Protein AF-A0A3P3W0F5-F1 (afdb_monomer)

Nearest PDB structures (foldseek):
  7dqb-assembly1_A  TM=8.748E-01  e=1.282E-07  Microbacterium hydrocarbonoxydans
  5h1a-assembly2_A  TM=7.813E-01  e=3.079E-07  Microbacterium sp.
  5whm-assembly2_D  TM=8.474E-01  e=5.543E-05  Brucella abortus
  2g7u-assembly1_A  TM=7.011E-01  e=1.024E-05  Rhodococcus jostii RHA1
  2o0y-assembly2_D  TM=6.456E-01  e=1.797E-05  Rhodococcus sp. (in: high G+C Gram-positive bacteria)

Sequence (114 aa):
MPTPPPGMLDRILLILGTFDLDHPARSQVEIVRLTGIPQSSVQRIVRELTATGMLERLDRDQYALGTRLWELGELSPLSLRLREAALPHLVWLYEETGESIHLGVLVGDVPASA

InterPro domains:
  IPR005471 Transcription regulator IclR, N-terminal [PF09339] (9-58)
  IPR005471 Transcription regulator IclR, N-terminal [PS51077] (6-67)
  IPR005471 Transcription regulator IclR, N-terminal [SM00346] (6-95)
  IPR014757 Transcription regulator IclR, C-terminal [PS51078] (68-114)
  IPR036388 Winged helix-like DNA-binding domain superfamily [G3DSA:1.10.10.10] (7-74)
  IPR036390 Winged helix DNA-binding domain superfamily [SSF46785] (9-74)
  IPR050707 HTH-type Transcriptional Regulators in Metabolic Pathways [PTHR30136] (9-109)

Secondary structure (DSSP, 8-state):
-PPPPPPHHHHHHHHHTT--SS-SEEEHHHHHHHH---HHHHHHHHHHHHHTTSEEE-GGGEEEE-HHHHHHHHT-HHHHHHHHHHHHHHHHHHHHH-SPP------SPPP---

Solvent-accessible surface area (backbone atoms only — not comparable to full-atom values): 7004 Å² total; per-residue (Å²): 128,85,78,74,79,77,48,75,66,52,51,51,52,46,56,65,63,69,51,45,92,95,38,58,59,44,37,66,68,55,48,27,68,75,57,70,46,58,63,72,57,47,53,52,51,53,52,54,32,39,76,66,34,46,24,37,80,51,79,91,68,21,33,29,81,16,68,48,50,55,60,57,52,70,70,33,66,62,64,53,53,51,47,65,69,42,45,68,57,52,51,52,51,31,73,78,64,76,50,93,82,83,91,82,82,87,84,77,82,77,76,93,73,133

Radius of gyration: 18.58 Å; Cα contacts (8 Å, |Δi|>4): 85; chains: 1; bounding box: 38×34×52 Å

Structure (mmCIF, N/CA/C/O backbone):
data_AF-A0A3P3W0F5-F1
#
_entry.id   AF-A0A3P3W0F5-F1
#
loop_
_atom_site.group_PDB
_atom_site.id
_atom_site.type_symbol
_atom_site.label_atom_id
_atom_site.label_alt_id
_atom_site.label_comp_id
_atom_site.label_asym_id
_atom_site.label_entity_id
_atom_site.label_seq_id
_atom_site.pdbx_PDB_ins_code
_atom_site.Cartn_x
_atom_site.Cartn_y
_atom_site.Cartn_z
_atom_site.occupancy
_atom_site.B_iso_or_equiv
_atom_site.auth_seq_id
_atom_site.auth_comp_id
_atom_site.auth_asym_id
_atom_site.auth_atom_id
_atom_site.pdbx_PDB_model_num
ATOM 1 N N . MET A 1 1 ? -24.997 -16.682 4.017 1.00 48.41 1 MET A N 1
ATOM 2 C CA . MET A 1 1 ? -24.139 -16.679 5.224 1.00 48.41 1 MET A CA 1
ATOM 3 C C . MET A 1 1 ? -23.681 -15.246 5.450 1.00 48.41 1 MET A C 1
ATOM 5 O O . MET A 1 1 ? -23.205 -14.677 4.475 1.00 48.41 1 MET A O 1
ATOM 9 N N . PRO A 1 2 ? -23.850 -14.633 6.635 1.00 57.03 2 PRO A N 1
ATOM 10 C CA . PRO A 1 2 ? -23.198 -13.357 6.910 1.00 57.03 2 PRO A CA 1
ATOM 11 C C . PRO A 1 2 ? -21.681 -13.578 6.884 1.00 57.03 2 PRO A C 1
ATOM 13 O O . PRO A 1 2 ? -21.183 -14.534 7.483 1.00 57.03 2 PRO A O 1
ATOM 16 N N . THR A 1 3 ? -20.961 -12.749 6.133 1.00 60.28 3 THR A N 1
ATOM 17 C CA . THR A 1 3 ? -19.498 -12.740 6.127 1.00 60.28 3 THR A CA 1
ATOM 18 C C . THR A 1 3 ? -19.016 -12.431 7.545 1.00 60.28 3 THR A C 1
ATOM 20 O O . THR A 1 3 ? -19.531 -11.494 8.164 1.00 60.28 3 THR A O 1
ATOM 23 N N . PRO A 1 4 ? -18.086 -13.225 8.110 1.00 67.31 4 PRO A N 1
ATOM 24 C CA . PRO A 1 4 ? -17.521 -12.910 9.413 1.00 67.31 4 PRO A CA 1
ATOM 25 C C . PRO A 1 4 ? -16.916 -11.499 9.371 1.00 67.31 4 PRO A C 1
ATOM 27 O O . PRO A 1 4 ? -16.432 -11.077 8.315 1.00 67.31 4 PRO A O 1
ATOM 30 N N . PRO A 1 5 ? -16.964 -10.745 10.484 1.00 68.44 5 PRO A N 1
ATOM 31 C CA . PRO A 1 5 ? -16.366 -9.420 10.525 1.00 68.44 5 PRO A CA 1
ATOM 32 C C . PRO A 1 5 ? -14.897 -9.522 10.091 1.00 68.44 5 PRO A C 1
ATOM 34 O O . PRO A 1 5 ? -14.218 -10.457 10.527 1.00 68.44 5 PRO A O 1
ATOM 37 N N . PRO A 1 6 ? -14.411 -8.591 9.249 1.00 75.69 6 PRO A N 1
ATOM 38 C CA . PRO A 1 6 ? -13.097 -8.699 8.630 1.00 75.69 6 PRO A CA 1
ATOM 39 C C . PRO A 1 6 ? -12.029 -8.908 9.699 1.00 75.69 6 PRO A C 1
ATOM 41 O O . PRO A 1 6 ? -11.965 -8.165 10.697 1.00 75.69 6 PRO A O 1
ATOM 44 N N . GLY A 1 7 ? -11.222 -9.947 9.484 1.00 89.62 7 GLY A N 1
ATOM 45 C CA . GLY A 1 7 ? -10.116 -10.309 10.349 1.00 89.62 7 GLY A CA 1
ATOM 46 C C . GLY A 1 7 ? -9.065 -9.204 10.385 1.00 89.62 7 GLY A C 1
ATOM 47 O O . GLY A 1 7 ? -9.093 -8.246 9.613 1.00 89.62 7 GLY A O 1
ATOM 48 N N . MET A 1 8 ? -8.107 -9.318 11.303 1.00 92.44 8 MET A N 1
ATOM 49 C CA . MET A 1 8 ? -7.047 -8.313 11.431 1.00 92.44 8 MET A CA 1
ATOM 50 C C . MET A 1 8 ? -6.263 -8.129 10.119 1.00 92.44 8 MET A C 1
ATOM 52 O O . MET A 1 8 ? -5.963 -6.997 9.748 1.00 92.44 8 MET A O 1
ATOM 56 N N . LEU A 1 9 ? -5.987 -9.221 9.398 1.00 94.00 9 LEU A N 1
ATOM 57 C CA . LEU A 1 9 ? -5.315 -9.170 8.099 1.00 94.00 9 LEU A CA 1
ATOM 58 C C . LEU A 1 9 ? -6.162 -8.437 7.049 1.00 94.00 9 LEU A C 1
ATOM 60 O O . LEU A 1 9 ? -5.651 -7.547 6.378 1.00 94.00 9 LEU A O 1
ATOM 64 N N . ASP A 1 10 ? -7.462 -8.730 6.973 1.00 94.06 10 ASP A N 1
ATOM 65 C CA . ASP A 1 10 ? -8.380 -8.059 6.042 1.00 94.06 10 ASP A CA 1
ATOM 66 C C . ASP A 1 10 ? -8.425 -6.551 6.295 1.00 94.06 10 ASP A C 1
ATOM 68 O O . ASP A 1 10 ? -8.417 -5.752 5.366 1.00 94.06 10 ASP A O 1
ATOM 72 N N . ARG A 1 11 ? -8.411 -6.138 7.567 1.00 95.31 11 ARG A N 1
ATOM 73 C CA . ARG A 1 11 ? -8.372 -4.719 7.946 1.00 95.31 11 ARG A CA 1
ATOM 74 C C . ARG A 1 11 ? -7.082 -4.034 7.511 1.00 95.31 11 ARG A C 1
ATOM 76 O O . ARG A 1 11 ? -7.137 -2.883 7.089 1.00 95.31 11 ARG A O 1
ATOM 83 N N . ILE A 1 12 ? -5.941 -4.718 7.619 1.00 96.38 12 ILE A N 1
ATOM 84 C CA . ILE A 1 12 ? -4.665 -4.205 7.103 1.00 96.38 12 ILE A CA 1
ATOM 85 C C . ILE A 1 12 ? -4.767 -4.022 5.589 1.00 96.38 12 ILE A C 1
ATOM 87 O O . ILE A 1 12 ? -4.465 -2.940 5.095 1.00 96.38 12 ILE A O 1
ATOM 91 N N . LEU A 1 13 ? -5.232 -5.046 4.868 1.00 95.69 13 LEU A N 1
ATOM 92 C CA . LEU A 1 13 ? -5.362 -4.997 3.411 1.00 95.69 13 LEU A CA 1
ATOM 93 C C . LEU A 1 13 ? -6.337 -3.904 2.959 1.00 95.69 13 LEU A C 1
ATOM 95 O O . LEU A 1 13 ? -6.037 -3.189 2.010 1.00 95.69 13 LEU A O 1
ATOM 99 N N . LEU A 1 14 ? -7.448 -3.703 3.674 1.00 96.19 14 LEU A N 1
ATOM 100 C CA . LEU A 1 14 ? -8.381 -2.603 3.418 1.00 96.19 14 LEU A CA 1
ATOM 101 C C . LEU A 1 14 ? -7.718 -1.234 3.587 1.00 96.19 14 LEU A C 1
ATOM 103 O O . LEU A 1 14 ? -7.937 -0.359 2.760 1.00 96.19 14 LEU A O 1
ATOM 107 N N . ILE A 1 15 ? -6.905 -1.042 4.632 1.00 97.19 15 ILE A N 1
ATOM 108 C CA . ILE A 1 15 ? -6.177 0.218 4.851 1.00 97.19 15 ILE A CA 1
ATOM 109 C C . ILE A 1 15 ? -5.148 0.448 3.740 1.00 97.19 15 ILE A C 1
ATOM 111 O O . ILE A 1 15 ? -5.117 1.534 3.164 1.00 97.19 15 ILE A O 1
ATOM 115 N N . LEU A 1 16 ? -4.338 -0.562 3.410 1.00 96.88 16 LEU A N 1
ATOM 116 C CA . LEU A 1 16 ? -3.350 -0.471 2.329 1.00 96.88 16 LEU A CA 1
ATOM 117 C C . LEU A 1 16 ? -4.011 -0.244 0.959 1.00 96.88 16 LEU A C 1
ATOM 119 O O . LEU A 1 16 ? -3.451 0.451 0.121 1.00 96.88 16 LEU A O 1
ATOM 123 N N . GLY A 1 17 ? -5.222 -0.762 0.753 1.00 95.94 17 GLY A N 1
ATOM 124 C CA . GLY A 1 17 ? -6.015 -0.550 -0.458 1.00 95.94 17 GLY A CA 1
ATOM 125 C C . GLY A 1 17 ? -6.686 0.824 -0.571 1.00 95.94 17 GLY A C 1
ATOM 126 O O . GLY A 1 17 ? -7.372 1.068 -1.556 1.00 95.94 17 GLY A O 1
ATOM 127 N N . THR A 1 18 ? -6.529 1.726 0.408 1.00 97.19 18 THR A N 1
ATOM 128 C CA . THR A 1 18 ? -7.057 3.107 0.312 1.00 97.19 18 THR A CA 1
ATOM 129 C C . THR A 1 18 ? -6.158 4.073 -0.465 1.00 97.19 18 THR A C 1
ATOM 131 O O . THR A 1 18 ? -6.550 5.222 -0.702 1.00 97.19 18 THR A O 1
ATOM 134 N N . PHE A 1 19 ? -4.955 3.619 -0.816 1.00 96.69 19 PHE A N 1
ATOM 135 C CA . PHE A 1 19 ? -3.963 4.372 -1.571 1.00 96.69 19 PHE A CA 1
ATOM 136 C C . PHE A 1 19 ? -4.005 3.954 -3.038 1.00 96.69 19 PHE A C 1
ATOM 138 O O . PHE A 1 19 ? -4.107 2.768 -3.353 1.00 96.69 19 PHE A O 1
ATOM 145 N N . ASP A 1 20 ? -3.895 4.933 -3.924 1.00 93.31 20 ASP A N 1
ATOM 146 C CA . ASP A 1 20 ? -3.916 4.744 -5.371 1.00 93.31 20 ASP A CA 1
ATOM 147 C C . ASP A 1 20 ? -3.058 5.824 -6.054 1.00 93.31 20 ASP A C 1
ATOM 149 O O . ASP A 1 20 ? -2.475 6.679 -5.384 1.00 93.31 20 ASP A O 1
ATOM 153 N N . LEU A 1 21 ? -2.938 5.762 -7.383 1.00 86.62 21 LEU A N 1
ATOM 154 C CA . LEU A 1 21 ? -2.104 6.700 -8.145 1.00 86.62 21 LEU A CA 1
ATOM 155 C C . LEU A 1 21 ? -2.616 8.146 -8.076 1.00 86.62 21 LEU A C 1
ATOM 157 O O . LEU A 1 21 ? -1.806 9.071 -8.079 1.00 86.62 21 LEU A O 1
ATOM 161 N N . ASP A 1 22 ? -3.932 8.341 -7.979 1.00 93.88 22 ASP A N 1
ATOM 162 C CA . ASP A 1 22 ? -4.545 9.668 -7.870 1.00 93.88 22 ASP A CA 1
ATOM 163 C C . ASP A 1 22 ? -4.453 10.210 -6.432 1.00 93.88 22 ASP A C 1
ATOM 165 O O . ASP A 1 22 ? -4.475 11.421 -6.200 1.00 93.88 22 ASP A O 1
ATOM 169 N N . HIS A 1 23 ? -4.316 9.313 -5.453 1.00 93.44 23 HIS A N 1
ATOM 170 C CA . HIS A 1 23 ? -4.259 9.621 -4.031 1.00 93.44 23 HIS A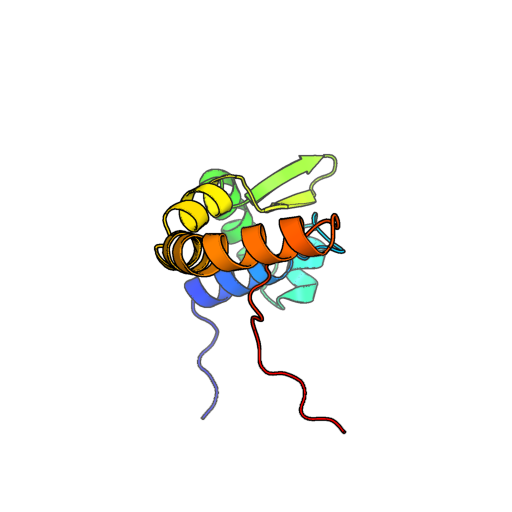 CA 1
ATOM 171 C C . HIS A 1 23 ? -3.126 8.860 -3.324 1.00 93.44 23 HIS A C 1
ATOM 173 O O . HIS A 1 23 ? -3.374 7.981 -2.486 1.00 93.44 23 HIS A O 1
ATOM 179 N N . PRO A 1 24 ? -1.864 9.235 -3.599 1.00 93.38 24 PRO A N 1
ATOM 180 C CA . PRO A 1 24 ? -0.698 8.569 -3.022 1.00 93.38 24 PRO A CA 1
ATOM 181 C C . PRO A 1 24 ? -0.533 8.850 -1.522 1.00 93.38 24 PRO A C 1
ATOM 183 O O . PRO A 1 24 ? 0.207 8.146 -0.837 1.00 93.38 24 PRO A O 1
ATOM 186 N N . ALA A 1 25 ? -1.223 9.872 -1.005 1.00 96.56 25 ALA A N 1
ATOM 187 C CA . ALA A 1 25 ? -1.212 10.253 0.396 1.00 96.56 25 ALA A CA 1
ATOM 188 C C . ALA A 1 25 ? -2.639 10.383 0.947 1.00 96.56 25 ALA A C 1
ATOM 190 O O . ALA A 1 25 ? -3.508 10.986 0.313 1.00 96.56 25 ALA A O 1
ATOM 191 N N . ARG A 1 26 ? -2.881 9.849 2.149 1.00 97.00 26 ARG A N 1
ATOM 192 C CA . ARG A 1 26 ? -4.185 9.884 2.831 1.00 97.00 26 ARG A CA 1
ATOM 193 C C . ARG A 1 26 ? -4.044 10.290 4.287 1.00 97.00 26 ARG A C 1
ATOM 195 O O . ARG A 1 26 ? -3.165 9.817 5.002 1.00 97.00 26 ARG A O 1
ATOM 202 N N . SER A 1 27 ? -4.954 11.131 4.757 1.00 96.44 27 SER A N 1
ATOM 203 C CA . SER A 1 27 ? -5.135 11.384 6.186 1.00 96.44 27 SER A CA 1
ATOM 204 C C . SER A 1 27 ? -5.812 10.198 6.875 1.00 96.44 27 SER A C 1
ATOM 206 O O . SER A 1 27 ? -6.558 9.426 6.267 1.00 96.44 27 SER A O 1
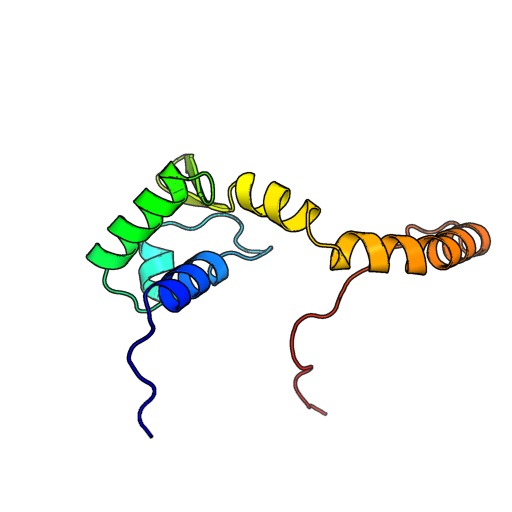ATOM 208 N N . GLN A 1 28 ? -5.639 10.090 8.192 1.00 95.06 28 GLN A N 1
ATOM 209 C CA . GLN A 1 28 ? -6.313 9.050 8.972 1.00 95.06 28 GLN A CA 1
ATOM 210 C C . GLN A 1 28 ? -7.852 9.132 8.876 1.00 95.06 28 GLN A C 1
ATOM 212 O O . GLN A 1 28 ? -8.530 8.107 8.909 1.00 95.06 28 GLN A O 1
ATOM 217 N N . VAL A 1 29 ? -8.406 10.342 8.729 1.00 95.88 29 VAL A N 1
ATOM 218 C CA . VAL A 1 29 ? -9.853 10.571 8.573 1.00 95.88 29 VAL A CA 1
ATOM 219 C C . VAL A 1 29 ? -10.364 9.978 7.261 1.00 95.88 29 VAL A C 1
ATOM 221 O O . VAL A 1 29 ? -11.409 9.327 7.243 1.00 95.88 29 VAL A O 1
ATOM 224 N N . GLU A 1 30 ? -9.619 10.150 6.169 1.00 96.62 30 GLU A N 1
ATOM 225 C CA . GLU A 1 30 ? -9.965 9.548 4.880 1.00 96.62 30 GLU A CA 1
ATOM 226 C C . GLU A 1 30 ? -9.898 8.024 4.940 1.00 96.62 30 GLU A C 1
ATOM 228 O O . GLU A 1 30 ? -10.822 7.368 4.465 1.00 96.62 30 GLU A O 1
ATOM 233 N N . ILE A 1 31 ? -8.874 7.464 5.591 1.00 97.12 31 ILE A N 1
ATOM 234 C CA . ILE A 1 31 ? -8.736 6.012 5.771 1.00 97.12 31 ILE A CA 1
ATOM 235 C C . ILE A 1 31 ? -9.934 5.447 6.549 1.00 97.12 31 ILE A C 1
ATOM 237 O O . ILE A 1 31 ? -10.519 4.447 6.138 1.00 97.12 31 ILE A O 1
ATOM 241 N N . VAL A 1 32 ? -10.356 6.094 7.644 1.00 97.19 32 VAL A N 1
ATOM 242 C CA . VAL A 1 32 ? -11.560 5.693 8.402 1.00 97.19 32 VAL A CA 1
ATOM 243 C C . VAL A 1 32 ? -12.797 5.702 7.507 1.00 97.19 32 VAL A C 1
ATOM 245 O O . VAL A 1 32 ? -13.549 4.728 7.487 1.00 97.19 32 VAL A O 1
ATOM 248 N N . ARG A 1 33 ? -12.993 6.777 6.737 1.00 96.75 33 ARG A N 1
ATOM 249 C CA . ARG A 1 33 ? -14.150 6.925 5.846 1.00 96.75 33 ARG A CA 1
ATOM 250 C C . ARG A 1 33 ? -14.176 5.859 4.748 1.00 96.75 33 ARG A C 1
ATOM 252 O O . ARG A 1 33 ? -15.240 5.320 4.474 1.00 96.75 33 ARG A O 1
ATOM 259 N N . LEU A 1 34 ? -13.033 5.576 4.125 1.00 96.38 34 LEU A N 1
ATOM 260 C CA . LEU A 1 34 ? -12.921 4.641 3.000 1.00 96.38 34 LEU A CA 1
ATOM 261 C C . LEU A 1 34 ? -13.023 3.178 3.440 1.00 96.38 34 LEU A C 1
ATOM 263 O O . LEU A 1 34 ? -13.604 2.364 2.733 1.00 96.38 34 LEU A O 1
ATOM 267 N N . THR A 1 35 ? -12.484 2.842 4.613 1.00 95.50 35 THR A N 1
ATOM 268 C CA . THR A 1 35 ? -12.476 1.456 5.109 1.00 95.50 35 THR A CA 1
ATOM 269 C C . THR A 1 35 ? -13.705 1.090 5.938 1.00 95.50 35 THR A C 1
ATOM 271 O O . THR A 1 35 ? -13.981 -0.094 6.125 1.00 95.50 35 THR A O 1
ATOM 274 N N . GLY A 1 36 ? -14.413 2.074 6.507 1.00 94.69 36 GLY A N 1
ATOM 275 C CA . GLY A 1 36 ? -15.492 1.842 7.475 1.00 94.69 36 GLY A CA 1
ATOM 276 C C . GLY A 1 36 ? -15.015 1.264 8.817 1.00 94.69 36 GLY A C 1
ATOM 277 O O . GLY A 1 36 ? -15.830 0.873 9.654 1.00 94.69 36 GLY A O 1
ATOM 278 N N . ILE A 1 37 ? -13.699 1.192 9.047 1.00 95.19 37 ILE A N 1
ATOM 279 C CA . ILE A 1 37 ? -13.110 0.672 10.283 1.00 95.19 37 ILE A CA 1
ATOM 280 C C . ILE A 1 37 ? -13.209 1.749 11.380 1.00 95.19 37 ILE A C 1
ATOM 282 O O . ILE A 1 37 ? -12.923 2.918 11.116 1.00 95.19 37 ILE A O 1
ATOM 286 N N . PRO A 1 38 ? -13.540 1.391 12.639 1.00 94.94 38 PRO A N 1
ATOM 287 C CA . PRO A 1 38 ? -13.578 2.352 13.740 1.00 94.94 38 PRO A CA 1
ATOM 288 C C . PRO A 1 38 ? -12.266 3.133 13.900 1.00 94.94 38 PRO A C 1
ATOM 290 O O . PRO A 1 38 ? -11.181 2.551 13.833 1.00 94.94 38 PRO A O 1
ATOM 293 N N . GLN A 1 39 ? -12.357 4.433 14.202 1.00 95.88 39 GLN A N 1
ATOM 294 C CA . GLN A 1 39 ? -11.202 5.338 14.295 1.00 95.88 39 GLN A CA 1
ATOM 295 C C . GLN A 1 39 ? -10.086 4.823 15.214 1.00 95.88 39 GLN A C 1
ATOM 297 O O . GLN A 1 39 ? -8.915 4.890 14.845 1.00 95.88 39 GLN A O 1
ATOM 302 N N . SER A 1 40 ? -10.432 4.270 16.380 1.00 95.56 40 SER A N 1
ATOM 303 C CA . SER A 1 40 ? -9.458 3.699 17.322 1.00 95.56 40 SER A CA 1
ATOM 304 C C . SER A 1 40 ? -8.703 2.502 16.735 1.00 95.56 40 SER A C 1
ATOM 306 O O . SER A 1 40 ? -7.506 2.340 16.966 1.00 95.56 40 SER A O 1
ATOM 308 N N . SER A 1 41 ? -9.385 1.682 15.928 1.00 95.50 41 SER A N 1
ATOM 309 C CA . SER A 1 41 ? -8.768 0.563 15.218 1.00 95.50 41 SER A CA 1
ATOM 310 C C . SER A 1 41 ? -7.854 1.065 14.105 1.00 95.50 41 SER A C 1
ATOM 312 O O . SER A 1 41 ? -6.709 0.633 14.055 1.00 95.50 41 SER A O 1
ATOM 314 N N . VAL A 1 42 ? -8.300 2.013 13.273 1.00 96.94 42 VAL A N 1
ATOM 315 C CA . VAL A 1 42 ? -7.440 2.611 12.235 1.00 96.94 42 VAL A CA 1
ATOM 316 C C . VAL A 1 42 ? -6.196 3.233 12.858 1.00 96.94 42 VAL A C 1
ATOM 318 O O . VAL A 1 42 ? -5.098 2.969 12.389 1.00 96.94 42 VAL A O 1
ATOM 321 N N . GLN A 1 43 ? -6.339 3.983 13.953 1.00 95.62 43 GLN A N 1
ATOM 322 C CA . GLN A 1 43 ? -5.203 4.603 14.637 1.00 95.62 43 GLN A CA 1
ATOM 323 C C . GLN A 1 43 ? -4.155 3.574 15.053 1.00 95.62 43 GLN A C 1
ATOM 325 O O . GLN A 1 43 ? -2.964 3.768 14.819 1.00 95.62 43 GLN A O 1
ATOM 330 N N . ARG A 1 44 ? -4.597 2.476 15.674 1.00 95.69 44 ARG A N 1
ATOM 331 C CA . ARG A 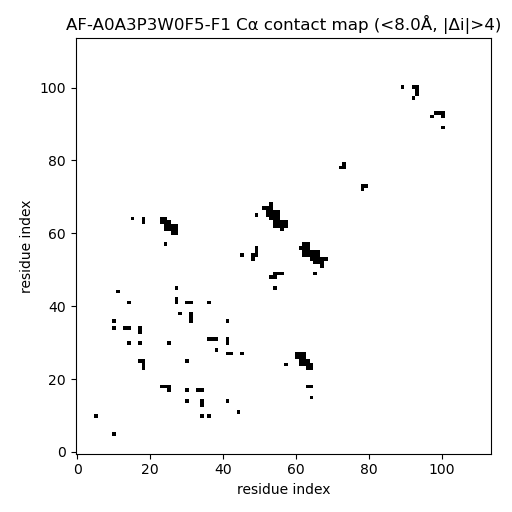1 44 ? -3.703 1.406 16.113 1.00 95.69 44 ARG A CA 1
ATOM 332 C C . ARG A 1 44 ? -2.998 0.757 14.921 1.00 95.69 44 ARG A C 1
ATOM 334 O O . ARG A 1 44 ? -1.780 0.627 14.948 1.00 95.69 44 ARG A O 1
ATOM 341 N N . ILE A 1 45 ? -3.748 0.404 13.877 1.00 97.44 45 ILE A N 1
ATOM 342 C CA . ILE A 1 45 ? -3.206 -0.290 12.702 1.00 97.44 45 ILE A CA 1
ATOM 343 C C . ILE A 1 45 ? -2.234 0.611 11.939 1.00 97.44 45 ILE A C 1
ATOM 345 O O . ILE A 1 45 ? -1.130 0.185 11.632 1.00 97.44 45 ILE A O 1
ATOM 349 N N . VAL A 1 46 ? -2.602 1.869 11.690 1.00 97.31 46 VAL A N 1
ATOM 350 C CA . VAL A 1 46 ? -1.733 2.843 11.018 1.00 97.31 46 VAL A CA 1
ATOM 351 C C . VAL A 1 46 ? -0.442 3.043 11.808 1.00 97.31 46 VAL A C 1
ATOM 353 O O . VAL A 1 46 ? 0.628 3.016 11.214 1.00 97.31 46 VAL A O 1
ATOM 356 N N . ARG A 1 47 ? -0.499 3.146 13.144 1.00 96.38 47 ARG A N 1
ATOM 357 C CA . ARG A 1 47 ? 0.715 3.232 13.977 1.00 96.38 47 ARG A CA 1
ATOM 358 C C . ARG A 1 47 ? 1.612 2.001 13.849 1.00 96.38 47 ARG A C 1
ATOM 360 O O . ARG A 1 47 ? 2.825 2.163 13.766 1.00 96.38 47 ARG A O 1
ATOM 367 N N . GLU A 1 48 ? 1.043 0.797 13.831 1.00 97.31 48 GLU A N 1
ATOM 368 C CA . GLU A 1 48 ? 1.800 -0.449 13.636 1.00 97.31 48 GLU A CA 1
ATOM 369 C C . GLU A 1 48 ? 2.420 -0.522 12.230 1.00 97.31 48 GLU A C 1
ATOM 371 O O . GLU A 1 48 ? 3.594 -0.865 12.082 1.00 97.31 48 GLU A O 1
ATOM 376 N N . LEU A 1 49 ? 1.672 -0.132 11.195 1.00 97.25 49 LEU A N 1
ATOM 377 C CA . LEU A 1 49 ? 2.170 -0.069 9.821 1.00 97.25 49 LEU A CA 1
ATOM 378 C C . LEU A 1 49 ? 3.279 0.978 9.664 1.00 97.25 49 LEU A C 1
ATOM 380 O O . LEU A 1 49 ? 4.273 0.713 8.995 1.00 97.25 49 LEU A O 1
ATOM 384 N N . THR A 1 50 ? 3.165 2.131 10.326 1.00 97.06 50 THR A N 1
ATOM 385 C CA . THR A 1 50 ? 4.235 3.136 10.342 1.00 97.06 50 THR A CA 1
ATOM 386 C C . THR A 1 50 ? 5.473 2.639 11.083 1.00 97.06 50 THR A C 1
ATOM 388 O O . THR A 1 50 ? 6.586 2.797 10.595 1.00 97.06 50 THR A O 1
ATOM 391 N N . ALA A 1 51 ? 5.304 1.978 12.231 1.00 97.00 51 ALA A N 1
ATOM 392 C CA . ALA A 1 51 ? 6.424 1.427 12.997 1.00 97.00 51 ALA A CA 1
ATOM 393 C C . ALA A 1 51 ? 7.179 0.309 12.254 1.00 97.00 51 ALA A C 1
ATOM 395 O O . ALA A 1 51 ? 8.359 0.089 12.512 1.00 97.00 51 ALA A O 1
ATOM 396 N N . THR A 1 52 ? 6.509 -0.392 11.339 1.00 96.50 52 THR A N 1
ATOM 397 C CA . THR A 1 52 ? 7.092 -1.469 10.520 1.00 96.50 52 THR A CA 1
ATOM 398 C C . THR A 1 52 ? 7.589 -0.995 9.151 1.00 96.50 52 THR A C 1
ATOM 400 O O . THR A 1 52 ? 8.088 -1.809 8.376 1.00 96.50 52 THR A O 1
ATOM 403 N N . GLY A 1 53 ? 7.461 0.301 8.840 1.00 96.00 53 GLY A N 1
ATOM 404 C CA . GLY A 1 53 ? 7.855 0.878 7.549 1.00 96.00 53 GLY A CA 1
ATOM 405 C C . GLY A 1 53 ? 6.921 0.533 6.384 1.00 96.00 53 GLY A C 1
ATOM 406 O O . GLY A 1 53 ? 7.247 0.820 5.236 1.00 96.00 53 GLY A O 1
ATOM 407 N N . MET A 1 54 ? 5.767 -0.086 6.657 1.00 96.56 54 MET A N 1
ATOM 408 C CA . MET A 1 54 ? 4.731 -0.373 5.655 1.00 96.56 54 MET A CA 1
ATOM 409 C C . MET A 1 54 ? 3.954 0.886 5.254 1.00 96.56 54 MET A C 1
ATOM 411 O O . MET A 1 54 ? 3.454 0.972 4.137 1.00 96.56 54 MET A O 1
ATOM 415 N N . LEU A 1 55 ? 3.855 1.859 6.162 1.00 97.38 55 LEU A N 1
ATOM 416 C CA . LEU A 1 55 ? 3.395 3.216 5.877 1.00 97.38 55 LEU A CA 1
ATOM 417 C C . LEU A 1 55 ? 4.460 4.220 6.311 1.00 97.38 55 LEU A C 1
ATOM 419 O O . LEU A 1 55 ? 5.172 4.002 7.287 1.00 97.38 55 LEU A O 1
ATOM 423 N N . GLU A 1 56 ? 4.501 5.364 5.651 1.00 96.81 56 GLU A N 1
ATOM 424 C CA . GLU A 1 56 ? 5.334 6.500 6.037 1.00 96.81 56 GLU A CA 1
ATOM 425 C C . GLU A 1 56 ? 4.434 7.684 6.385 1.00 96.81 56 GLU A C 1
ATOM 427 O O . GLU A 1 56 ? 3.425 7.924 5.722 1.00 96.81 56 GLU A O 1
ATOM 432 N N . ARG A 1 57 ? 4.764 8.403 7.464 1.00 95.62 57 ARG A N 1
ATOM 433 C CA . ARG A 1 57 ? 4.058 9.637 7.831 1.00 95.62 57 ARG A CA 1
ATOM 434 C C . ARG A 1 57 ? 4.717 10.799 7.100 1.00 95.62 57 ARG A C 1
ATOM 436 O O . ARG A 1 57 ? 5.901 11.054 7.301 1.00 95.62 57 ARG A O 1
ATOM 443 N N . LEU A 1 58 ? 3.934 11.483 6.281 1.00 93.75 58 LEU A N 1
ATOM 444 C CA . LEU A 1 58 ? 4.313 12.687 5.557 1.00 93.75 58 LEU A CA 1
ATOM 445 C C . LEU A 1 58 ? 4.022 13.942 6.394 1.00 93.75 58 LEU A C 1
ATOM 447 O O . LEU A 1 58 ? 3.531 13.879 7.529 1.00 93.75 58 LEU A O 1
ATOM 451 N N . ASP A 1 59 ? 4.281 15.102 5.798 1.00 83.94 59 ASP A N 1
ATOM 452 C CA . ASP A 1 59 ? 3.869 16.386 6.347 1.00 83.94 59 ASP A CA 1
ATOM 453 C C . ASP A 1 59 ? 2.338 16.457 6.512 1.00 83.94 59 ASP A C 1
ATOM 455 O O . ASP A 1 59 ? 1.573 15.843 5.768 1.00 83.94 59 ASP A O 1
ATOM 459 N N . ARG A 1 60 ? 1.871 17.240 7.494 1.00 85.19 60 ARG A N 1
ATOM 460 C CA . ARG A 1 60 ? 0.434 17.472 7.773 1.00 85.19 60 ARG A CA 1
ATOM 461 C C . ARG A 1 60 ? -0.382 16.223 8.150 1.00 85.19 60 ARG A C 1
ATOM 463 O O . ARG A 1 60 ? -1.569 16.162 7.841 1.00 85.19 60 ARG A O 1
ATOM 470 N N . ASP A 1 61 ? 0.217 15.253 8.842 1.00 86.50 61 ASP A N 1
ATOM 471 C CA . ASP A 1 61 ? -0.493 14.052 9.330 1.00 86.50 61 ASP A CA 1
ATOM 472 C C . ASP A 1 61 ? -1.105 13.172 8.228 1.00 86.50 61 ASP A C 1
ATOM 474 O O . ASP A 1 61 ? -2.075 12.437 8.448 1.00 86.50 61 ASP A O 1
ATOM 478 N N . GLN A 1 62 ? -0.519 13.224 7.034 1.00 95.69 62 GLN A N 1
ATOM 479 C CA . GLN A 1 62 ? -0.838 12.295 5.962 1.00 95.69 62 GLN A CA 1
ATOM 480 C C . GLN A 1 62 ? 0.078 11.075 6.010 1.00 95.69 62 GLN A C 1
ATOM 482 O O . GLN A 1 62 ? 1.188 11.118 6.537 1.00 95.69 62 GLN A O 1
ATOM 487 N N . TYR A 1 63 ? -0.410 9.978 5.455 1.00 97.44 63 TYR A N 1
ATOM 488 C CA . TYR A 1 63 ? 0.303 8.719 5.331 1.00 97.44 63 TYR A CA 1
ATOM 489 C C . TYR A 1 63 ? 0.444 8.367 3.859 1.00 97.44 63 TYR A C 1
ATOM 491 O O . TYR A 1 63 ? -0.449 8.691 3.083 1.00 97.44 63 TYR A O 1
ATOM 499 N N . ALA A 1 64 ? 1.523 7.691 3.493 1.00 97.00 64 ALA A N 1
ATOM 500 C CA . ALA A 1 64 ? 1.720 7.082 2.181 1.00 97.00 64 ALA A CA 1
ATOM 501 C C . ALA A 1 64 ? 2.221 5.643 2.342 1.00 97.00 64 ALA A C 1
ATOM 503 O O . ALA A 1 64 ? 2.668 5.258 3.429 1.00 97.00 64 ALA A O 1
ATOM 504 N N . LEU A 1 65 ? 2.141 4.848 1.271 1.00 96.94 65 LEU A N 1
ATOM 505 C CA . LEU A 1 65 ? 2.757 3.520 1.241 1.00 96.94 65 LEU A CA 1
ATOM 506 C C . LEU A 1 65 ? 4.267 3.654 1.461 1.00 96.94 65 LEU A C 1
ATOM 508 O O . LEU A 1 65 ? 4.926 4.440 0.786 1.00 96.94 65 LEU A O 1
ATOM 512 N N . GLY A 1 66 ? 4.791 2.904 2.428 1.00 95.56 66 GLY A N 1
ATOM 513 C CA . GLY A 1 66 ? 6.197 2.964 2.801 1.00 95.56 66 GLY A CA 1
ATOM 514 C C . GLY A 1 66 ? 7.080 2.056 1.953 1.00 95.56 66 GLY A C 1
ATOM 515 O O . GLY A 1 66 ? 6.622 1.078 1.350 1.00 95.56 66 GLY A O 1
ATOM 516 N N . THR A 1 67 ? 8.378 2.346 1.968 1.00 92.06 67 THR A N 1
ATOM 517 C CA . THR A 1 67 ? 9.401 1.651 1.167 1.00 92.06 67 THR A CA 1
ATOM 518 C C . THR A 1 67 ? 9.423 0.133 1.400 1.00 92.06 67 THR A C 1
ATOM 520 O O . THR A 1 67 ? 9.717 -0.638 0.485 1.00 92.06 67 THR A O 1
ATOM 523 N N . ARG A 1 68 ? 9.022 -0.341 2.590 1.00 93.19 68 ARG A N 1
ATOM 524 C CA . ARG A 1 68 ? 9.005 -1.773 2.927 1.00 93.19 68 ARG A CA 1
ATOM 525 C C . ARG A 1 68 ? 8.100 -2.603 2.015 1.00 93.19 68 ARG A C 1
ATOM 527 O O . ARG A 1 68 ? 8.403 -3.765 1.751 1.00 93.19 68 ARG A O 1
ATOM 534 N N . LEU A 1 69 ? 6.993 -2.032 1.538 1.00 91.38 69 LEU A N 1
ATOM 535 C CA . LEU A 1 69 ? 6.094 -2.726 0.612 1.00 91.38 69 LEU A CA 1
ATOM 536 C C . LEU A 1 69 ? 6.760 -2.959 -0.744 1.00 91.38 69 LEU A C 1
ATOM 538 O O . LEU A 1 69 ? 6.597 -4.033 -1.319 1.00 91.38 69 LEU A O 1
ATOM 542 N N . TRP A 1 70 ? 7.545 -1.989 -1.217 1.00 85.00 70 TRP A N 1
ATOM 543 C CA . TRP A 1 70 ? 8.328 -2.132 -2.439 1.00 85.00 70 TRP A CA 1
ATOM 544 C C . TRP A 1 70 ? 9.403 -3.214 -2.282 1.00 85.00 70 TRP A C 1
ATOM 546 O O . TRP A 1 70 ? 9.455 -4.131 -3.096 1.00 85.00 70 TRP A O 1
ATOM 556 N N . GLU A 1 71 ? 10.170 -3.198 -1.186 1.00 88.12 71 GLU A N 1
ATOM 557 C CA . GLU A 1 71 ? 11.185 -4.229 -0.906 1.00 88.12 71 GLU A CA 1
ATOM 558 C C . GLU A 1 71 ? 10.597 -5.648 -0.899 1.00 88.12 71 GLU A C 1
ATOM 560 O O . GLU A 1 71 ? 11.192 -6.578 -1.436 1.00 88.12 71 GLU A O 1
ATOM 565 N N . LEU A 1 72 ? 9.420 -5.829 -0.291 1.00 88.88 72 LEU A N 1
ATOM 566 C CA . LEU A 1 72 ? 8.732 -7.122 -0.263 1.00 88.88 72 LEU A CA 1
ATOM 567 C C . LEU A 1 72 ? 8.179 -7.511 -1.641 1.00 88.88 72 LEU A C 1
ATOM 569 O O . LEU A 1 72 ? 8.190 -8.692 -1.988 1.00 88.88 72 LEU A O 1
ATOM 573 N N . GLY A 1 73 ? 7.708 -6.534 -2.418 1.00 84.62 73 GLY A N 1
ATOM 574 C CA . GLY A 1 73 ? 7.230 -6.731 -3.785 1.00 84.62 73 GLY A CA 1
ATOM 575 C C . GLY A 1 73 ? 8.337 -7.175 -4.742 1.00 84.62 73 GLY A C 1
ATOM 576 O O . GLY A 1 73 ? 8.115 -8.085 -5.542 1.00 84.62 73 GLY A O 1
ATOM 577 N N . GLU A 1 74 ? 9.538 -6.608 -4.613 1.00 81.81 74 GLU A N 1
ATOM 578 C CA . GLU A 1 74 ? 10.718 -6.976 -5.412 1.00 81.81 74 GLU A CA 1
ATOM 579 C C . GLU A 1 74 ? 11.158 -8.430 -5.186 1.00 81.81 74 GLU A C 1
ATOM 581 O O . GLU A 1 74 ? 11.676 -9.079 -6.093 1.00 81.81 74 GLU A O 1
ATOM 586 N N . LEU A 1 75 ? 10.897 -8.991 -4.001 1.00 81.81 75 LEU A N 1
ATOM 587 C CA . LEU A 1 75 ? 11.176 -10.401 -3.707 1.00 81.81 75 LEU A CA 1
ATOM 588 C C . LEU A 1 75 ? 10.191 -11.368 -4.383 1.00 81.81 75 LEU A C 1
ATOM 590 O O . LEU A 1 75 ? 10.392 -12.584 -4.327 1.00 81.81 75 LEU A O 1
ATOM 594 N N . SER A 1 76 ? 9.120 -10.869 -5.007 1.00 78.44 76 SER A N 1
ATOM 595 C CA . SER A 1 76 ? 8.127 -11.707 -5.671 1.00 78.44 76 SER A CA 1
ATOM 596 C C . SER A 1 76 ? 8.695 -12.342 -6.948 1.00 78.44 76 SER A C 1
ATOM 598 O O . SER A 1 76 ? 9.022 -11.633 -7.906 1.00 78.44 76 SER A O 1
ATOM 600 N N . PRO A 1 77 ? 8.696 -13.686 -7.065 1.00 69.62 77 PRO A N 1
ATOM 601 C CA . PRO A 1 77 ? 9.076 -14.362 -8.303 1.00 69.62 77 PRO A CA 1
ATOM 602 C C . PRO A 1 77 ? 8.144 -14.044 -9.479 1.00 69.62 77 PRO A C 1
ATOM 604 O O . PRO A 1 77 ? 8.448 -14.415 -10.609 1.00 69.62 77 PRO A O 1
ATOM 607 N N . LEU A 1 78 ? 6.975 -13.438 -9.237 1.00 69.31 78 LEU A N 1
ATOM 608 C CA . LEU A 1 78 ? 6.064 -13.016 -10.300 1.00 69.31 78 LEU A CA 1
ATOM 609 C C . LEU A 1 78 ? 6.652 -11.845 -11.094 1.00 69.31 78 LEU A C 1
ATOM 611 O O . LEU A 1 78 ? 6.700 -11.921 -12.318 1.00 69.31 78 LEU A O 1
ATOM 615 N N . SER A 1 79 ? 7.151 -10.816 -10.403 1.00 66.94 79 SER A N 1
ATOM 616 C CA . SER A 1 79 ? 7.774 -9.641 -11.022 1.00 66.94 79 SER A CA 1
ATOM 617 C C . SER A 1 79 ? 9.016 -10.039 -11.818 1.00 66.94 79 SER A C 1
ATOM 619 O O . SER A 1 79 ? 9.184 -9.617 -12.961 1.00 66.94 79 SER A O 1
ATOM 621 N N . LEU A 1 80 ? 9.842 -10.928 -11.251 1.00 66.00 80 LEU A N 1
ATOM 622 C CA . LEU A 1 80 ? 11.068 -11.398 -11.893 1.00 66.00 80 LEU A CA 1
ATOM 623 C C . LEU A 1 80 ? 10.777 -12.278 -13.120 1.00 66.00 80 LEU A C 1
ATOM 625 O O . LEU A 1 80 ? 11.262 -11.985 -14.209 1.00 66.00 80 LEU A O 1
ATOM 629 N N . ARG A 1 81 ? 9.927 -13.307 -12.981 1.00 73.56 81 ARG A N 1
ATOM 630 C CA . ARG A 1 81 ? 9.652 -14.260 -14.073 1.00 73.56 81 ARG A CA 1
ATOM 631 C C . ARG A 1 81 ? 8.864 -13.638 -15.218 1.00 73.56 81 ARG A C 1
ATOM 633 O O . ARG A 1 81 ? 9.124 -13.963 -16.372 1.00 73.56 81 ARG A O 1
ATOM 640 N N . LEU A 1 82 ? 7.915 -12.747 -14.922 1.00 78.75 82 LEU A N 1
ATOM 641 C CA . LEU A 1 82 ? 7.193 -12.027 -15.967 1.00 78.75 82 LEU A CA 1
ATOM 642 C C . LEU A 1 82 ? 8.138 -11.101 -16.735 1.00 78.75 82 LEU A C 1
ATOM 644 O O . LEU A 1 82 ? 8.107 -11.089 -17.962 1.00 78.75 82 LEU A O 1
ATOM 648 N N . ARG A 1 83 ? 8.997 -10.358 -16.026 1.00 78.88 83 ARG A N 1
ATOM 649 C CA . ARG A 1 83 ? 9.985 -9.480 -16.656 1.00 78.88 83 ARG A CA 1
ATOM 650 C C . ARG A 1 83 ? 10.962 -10.270 -17.520 1.00 78.88 83 ARG A C 1
ATOM 652 O O . ARG A 1 83 ? 11.184 -9.875 -18.655 1.00 78.88 83 ARG A O 1
ATOM 659 N N . GLU A 1 84 ? 11.515 -11.371 -17.016 1.00 84.25 84 GLU A N 1
ATOM 660 C CA . GLU A 1 84 ? 12.439 -12.239 -17.763 1.00 84.25 84 GLU A CA 1
ATOM 661 C C . GLU A 1 84 ? 11.797 -12.813 -19.029 1.00 84.25 84 GLU A C 1
ATOM 663 O O . GLU A 1 84 ? 12.413 -12.781 -20.092 1.00 84.25 84 GLU A O 1
ATOM 668 N N . ALA A 1 85 ? 10.551 -13.285 -18.936 1.00 85.81 85 ALA A N 1
ATOM 669 C CA . ALA A 1 85 ? 9.821 -13.811 -20.085 1.00 85.81 85 ALA A CA 1
ATOM 670 C C . ALA A 1 85 ? 9.441 -12.717 -21.096 1.00 85.81 85 ALA A C 1
ATOM 672 O O . ALA A 1 85 ? 9.467 -12.958 -22.299 1.00 85.81 85 ALA A O 1
ATOM 673 N N . ALA A 1 86 ? 9.093 -11.516 -20.629 1.00 88.81 86 ALA A N 1
ATOM 674 C CA . ALA A 1 86 ? 8.663 -10.420 -21.492 1.00 88.81 86 ALA A CA 1
ATOM 675 C C . ALA A 1 86 ? 9.834 -9.669 -22.144 1.00 88.81 86 ALA A C 1
ATOM 677 O O . ALA A 1 86 ? 9.670 -9.152 -23.248 1.00 88.81 86 ALA A O 1
ATOM 678 N N . LEU A 1 87 ? 11.007 -9.611 -21.500 1.00 90.56 87 LEU A N 1
ATOM 679 C CA . LEU A 1 87 ? 12.141 -8.784 -21.93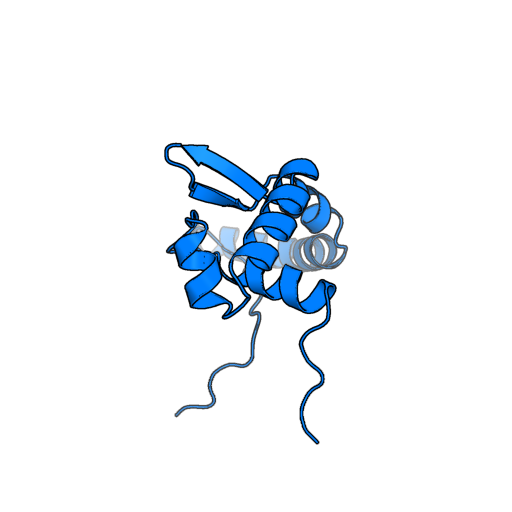4 1.00 90.56 87 LEU A CA 1
ATOM 680 C C . LEU A 1 87 ? 12.511 -8.968 -23.417 1.00 90.56 87 LEU A C 1
ATOM 682 O O . LEU A 1 87 ? 12.624 -7.952 -24.102 1.00 90.56 87 LEU A O 1
ATOM 686 N N . PRO A 1 88 ? 12.652 -10.203 -23.951 1.00 92.06 88 PRO A N 1
ATOM 687 C CA . PRO A 1 88 ? 13.013 -10.397 -25.355 1.00 92.06 88 PRO A CA 1
ATOM 688 C C . PRO A 1 88 ? 11.981 -9.792 -26.316 1.00 92.06 88 PRO A C 1
ATOM 690 O O . PRO A 1 88 ? 12.342 -9.242 -27.351 1.00 92.06 88 PRO A O 1
ATOM 693 N N . HIS A 1 89 ? 10.699 -9.847 -25.951 1.00 92.75 89 HIS A N 1
ATOM 694 C CA . HIS A 1 89 ? 9.609 -9.298 -26.755 1.00 92.75 89 HIS A CA 1
ATOM 695 C C . HIS A 1 89 ? 9.552 -7.770 -26.685 1.00 92.75 89 HIS A C 1
ATOM 697 O O . HIS A 1 89 ? 9.304 -7.125 -27.698 1.00 92.75 89 HIS A O 1
ATOM 703 N N . LEU A 1 90 ? 9.806 -7.187 -25.509 1.00 92.56 90 LEU A N 1
ATOM 704 C CA . LEU A 1 90 ? 9.834 -5.732 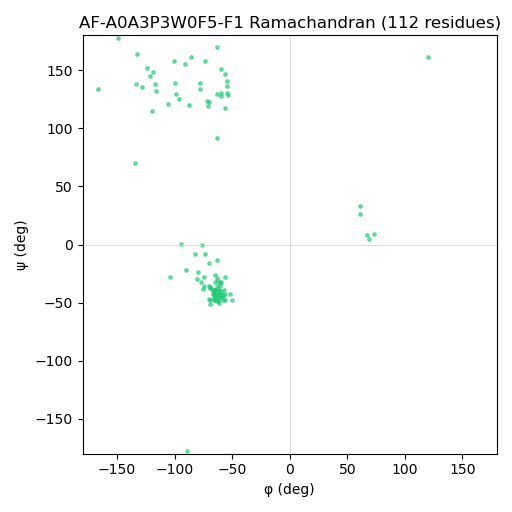-25.327 1.00 92.56 90 LEU A CA 1
ATOM 705 C C . LEU A 1 90 ? 11.006 -5.092 -26.080 1.00 92.56 90 LEU A C 1
ATOM 707 O O . LEU A 1 90 ? 10.830 -4.039 -26.685 1.00 92.56 90 LEU A O 1
ATOM 711 N N . VAL A 1 91 ? 12.177 -5.741 -26.066 1.00 93.31 91 VAL A N 1
ATOM 712 C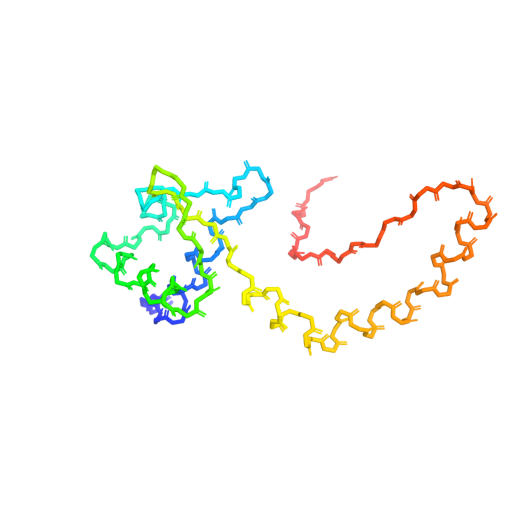 CA . VAL A 1 91 ? 13.355 -5.302 -26.831 1.00 93.31 91 VAL A CA 1
ATOM 713 C C . VAL A 1 91 ? 13.058 -5.332 -28.324 1.00 93.31 91 VAL A C 1
ATOM 715 O O . VAL A 1 91 ? 13.263 -4.327 -28.992 1.00 93.31 91 VAL A O 1
ATOM 718 N N . TRP A 1 92 ? 12.494 -6.435 -28.824 1.00 95.12 92 TRP A N 1
ATOM 719 C CA . TRP A 1 92 ? 12.107 -6.531 -30.230 1.00 95.12 92 TRP A CA 1
ATOM 720 C C . TRP A 1 92 ? 11.110 -5.431 -30.633 1.00 95.12 92 TRP A C 1
ATOM 722 O O . TRP A 1 92 ? 11.277 -4.783 -31.661 1.00 95.12 92 TRP A O 1
ATOM 732 N N . LEU A 1 93 ? 10.107 -5.155 -29.792 1.00 93.38 93 LEU A N 1
ATOM 733 C CA . LEU A 1 93 ? 9.123 -4.104 -30.063 1.00 93.38 93 LEU A CA 1
ATOM 734 C C . LEU A 1 93 ? 9.755 -2.704 -30.083 1.00 93.38 93 LEU A C 1
ATOM 736 O O . LEU A 1 93 ? 9.379 -1.872 -30.906 1.00 93.38 93 LEU A O 1
ATOM 740 N N . TYR A 1 94 ? 10.705 -2.439 -29.183 1.00 93.06 94 TYR A N 1
ATOM 741 C CA . TYR A 1 94 ? 11.453 -1.184 -29.155 1.00 93.06 94 TYR A CA 1
ATOM 742 C C . TYR A 1 94 ? 12.307 -1.010 -30.416 1.00 93.06 94 TYR A C 1
ATOM 744 O O . TYR A 1 94 ? 12.302 0.064 -31.007 1.00 93.06 94 TYR A O 1
ATOM 752 N N . GLU A 1 95 ? 13.008 -2.060 -30.851 1.00 95.50 95 GLU A N 1
ATOM 753 C CA . GLU A 1 95 ? 13.854 -2.024 -32.051 1.00 95.50 95 GLU A CA 1
ATOM 754 C C . GLU A 1 95 ? 13.048 -1.748 -33.327 1.00 95.50 95 GLU A C 1
ATOM 756 O O . GLU A 1 95 ? 13.498 -0.986 -34.180 1.00 95.50 95 GLU A O 1
ATOM 761 N N . GLU A 1 96 ? 11.844 -2.313 -33.437 1.00 96.38 96 GLU A N 1
ATOM 762 C CA . GLU A 1 96 ? 10.973 -2.121 -34.604 1.00 96.38 96 GLU A CA 1
ATOM 763 C C . GLU A 1 96 ? 10.251 -0.766 -34.612 1.00 96.38 96 GLU A C 1
ATOM 765 O O . GLU A 1 96 ? 9.975 -0.213 -35.675 1.00 96.38 96 GLU A O 1
ATOM 770 N N . THR A 1 97 ? 9.912 -0.222 -33.439 1.00 93.88 97 THR A N 1
ATOM 771 C CA . THR A 1 97 ? 9.065 0.983 -33.346 1.00 93.88 97 THR A CA 1
ATOM 772 C C . THR A 1 97 ? 9.837 2.256 -33.019 1.00 93.88 97 THR A C 1
ATOM 774 O O . TH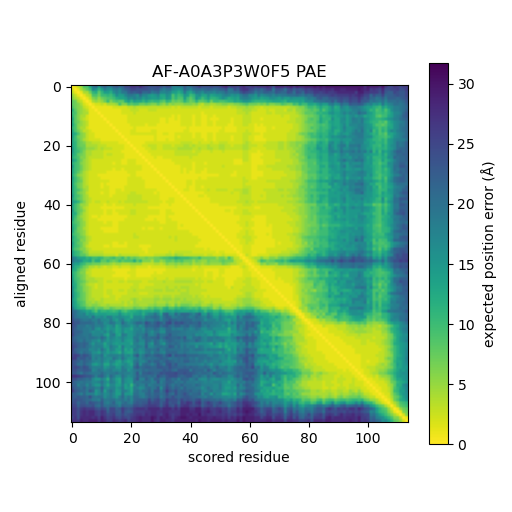R A 1 97 ? 9.401 3.341 -33.393 1.00 93.88 97 THR A O 1
ATOM 777 N N . GLY A 1 98 ? 10.966 2.149 -32.316 1.00 93.81 98 GLY A N 1
ATOM 778 C CA . GLY A 1 98 ? 11.684 3.283 -31.732 1.00 93.81 98 GLY A CA 1
ATOM 779 C C . GLY A 1 98 ? 10.957 3.960 -30.561 1.00 93.81 98 GLY A C 1
ATOM 780 O O . GLY A 1 98 ? 11.435 4.978 -30.060 1.00 93.81 98 GLY A O 1
ATOM 781 N N . GLU A 1 99 ? 9.821 3.418 -30.113 1.00 93.12 99 GLU A N 1
ATOM 782 C CA . GLU A 1 99 ? 8.934 4.035 -29.123 1.00 93.12 99 GLU A CA 1
ATOM 783 C C . GLU A 1 99 ? 9.115 3.450 -27.715 1.00 93.12 99 GLU A C 1
ATOM 785 O O . GLU A 1 99 ? 9.576 2.326 -27.530 1.00 93.12 99 GLU A O 1
ATOM 790 N N . SER A 1 100 ? 8.721 4.204 -26.683 1.00 89.44 100 SER A N 1
ATOM 791 C CA . SER A 1 100 ? 8.819 3.751 -25.287 1.00 89.44 100 SER A CA 1
ATOM 792 C C . SER A 1 100 ? 7.801 2.649 -24.963 1.00 89.44 100 SER A C 1
ATOM 794 O O . SER A 1 100 ? 6.590 2.874 -25.010 1.00 89.44 100 SER A O 1
ATOM 796 N N . ILE A 1 101 ? 8.284 1.461 -24.579 1.00 90.62 101 ILE A N 1
ATOM 797 C CA . ILE A 1 101 ? 7.433 0.298 -24.288 1.00 90.62 101 ILE A CA 1
ATOM 798 C C . ILE A 1 101 ? 7.213 0.141 -22.780 1.00 90.62 101 ILE A C 1
ATOM 800 O O . ILE A 1 101 ? 8.165 0.096 -22.002 1.00 90.62 101 ILE A O 1
ATOM 804 N N . HIS A 1 102 ? 5.949 -0.007 -22.376 1.00 84.69 102 HIS A N 1
ATOM 805 C CA . HIS A 1 102 ? 5.545 -0.235 -20.987 1.00 84.69 102 HIS A CA 1
ATOM 806 C C . HIS A 1 102 ? 4.871 -1.604 -20.843 1.00 84.69 102 HIS A C 1
ATOM 808 O O . HIS A 1 102 ? 3.974 -1.944 -21.612 1.00 84.69 102 HIS A O 1
ATOM 814 N N . LEU A 1 103 ? 5.283 -2.382 -19.838 1.00 83.56 103 LEU A N 1
ATOM 815 C CA . LEU A 1 103 ? 4.658 -3.655 -19.472 1.00 83.56 103 LEU A CA 1
ATOM 816 C C . LEU A 1 103 ? 3.843 -3.471 -18.189 1.00 83.56 103 LEU A C 1
ATOM 818 O O . LEU A 1 103 ? 4.399 -3.117 -17.152 1.00 83.56 103 LEU A O 1
ATOM 822 N N . GLY A 1 104 ? 2.542 -3.747 -18.259 1.00 79.88 104 GLY A N 1
ATOM 823 C CA . GLY A 1 104 ? 1.637 -3.733 -17.111 1.00 79.88 104 GLY A CA 1
ATOM 824 C C . GLY A 1 104 ? 0.966 -5.090 -16.912 1.00 79.88 104 GLY A C 1
ATOM 825 O O . GLY A 1 104 ? 0.648 -5.778 -17.881 1.00 79.88 104 GLY A O 1
ATOM 826 N N . VAL A 1 105 ? 0.738 -5.472 -15.655 1.00 76.50 105 VAL A N 1
ATOM 827 C CA . VAL A 1 105 ? -0.102 -6.624 -15.301 1.00 76.50 105 VAL A CA 1
ATOM 828 C C . VAL A 1 105 ? -1.493 -6.113 -14.979 1.00 76.50 105 VAL A C 1
ATOM 830 O O . VAL A 1 105 ? -1.649 -5.257 -14.110 1.00 76.50 105 VAL A O 1
ATOM 833 N N . LEU A 1 106 ? -2.503 -6.648 -15.659 1.00 78.88 106 LEU A N 1
ATOM 834 C CA . LEU A 1 106 ? -3.888 -6.369 -15.308 1.00 78.88 106 LEU A CA 1
ATOM 835 C C . LEU A 1 106 ? -4.225 -7.082 -13.991 1.00 78.88 106 LEU A C 1
ATOM 837 O O . LEU A 1 106 ? -4.070 -8.298 -13.885 1.00 78.88 106 LEU A O 1
ATOM 841 N N . VAL A 1 107 ? -4.683 -6.325 -12.995 1.00 65.94 107 VAL A N 1
ATOM 842 C CA . VAL A 1 107 ? -5.138 -6.859 -11.705 1.00 65.94 107 VAL A CA 1
ATOM 843 C C . VAL A 1 107 ? -6.605 -6.485 -11.517 1.00 65.94 107 VAL A C 1
ATOM 845 O O . VAL A 1 107 ? -6.935 -5.308 -11.403 1.00 65.94 107 VAL A O 1
ATOM 848 N N . GLY A 1 108 ? -7.473 -7.497 -11.479 1.00 70.56 108 GLY A N 1
ATOM 849 C CA . GLY A 1 108 ? -8.929 -7.357 -11.383 1.00 70.56 108 GLY A CA 1
ATOM 850 C C . GLY A 1 108 ? -9.658 -7.982 -12.576 1.00 70.56 108 GLY A C 1
ATOM 851 O O . GLY A 1 108 ? -9.051 -8.227 -13.617 1.00 70.56 108 GLY A O 1
ATOM 852 N N . ASP A 1 109 ? -10.956 -8.246 -12.416 1.00 59.72 109 ASP A N 1
ATOM 853 C CA . ASP A 1 109 ? -11.825 -8.596 -13.543 1.00 59.72 109 ASP A CA 1
ATOM 854 C C . ASP A 1 109 ? -12.199 -7.321 -14.304 1.00 59.72 109 ASP A C 1
ATOM 856 O O . ASP A 1 109 ? -12.597 -6.313 -13.713 1.00 59.72 109 ASP A O 1
ATOM 860 N N . VAL A 1 110 ? -12.090 -7.377 -15.631 1.00 57.47 110 VAL A N 1
ATOM 861 C CA . VAL A 1 110 ? -12.676 -6.372 -16.524 1.00 57.47 110 VAL A CA 1
ATOM 862 C C . VAL A 1 110 ? -14.169 -6.278 -16.181 1.00 57.47 110 VAL A C 1
ATOM 864 O O . VAL A 1 110 ? -14.818 -7.327 -16.119 1.00 57.47 110 VAL A O 1
ATOM 867 N N . PRO A 1 111 ? -14.762 -5.085 -15.960 1.00 45.47 111 PRO A N 1
ATOM 868 C CA . PRO A 1 111 ? -16.212 -4.997 -15.926 1.00 45.47 111 PRO A CA 1
ATOM 869 C C . PRO A 1 111 ? -16.728 -5.550 -17.252 1.00 45.47 111 PRO A C 1
ATOM 871 O O . PRO A 1 111 ? -16.411 -5.027 -18.319 1.00 45.47 111 PRO A O 1
ATOM 874 N N . ALA A 1 112 ? -17.489 -6.640 -17.1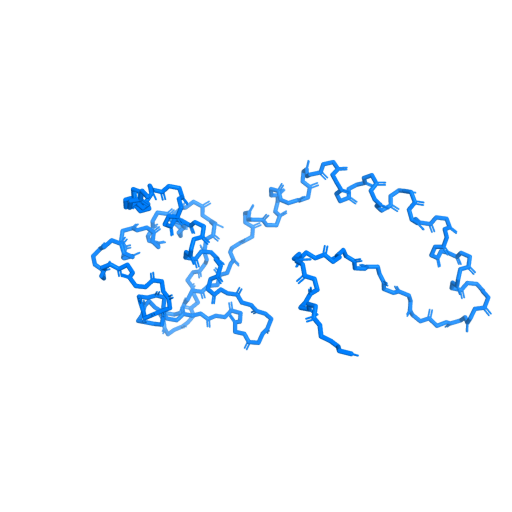87 1.00 51.81 112 ALA A N 1
ATOM 875 C CA . ALA A 1 112 ? -18.211 -7.148 -18.336 1.00 51.81 112 ALA A CA 1
ATOM 876 C C . ALA A 1 112 ? -19.244 -6.090 -18.756 1.00 51.81 112 ALA A C 1
ATOM 878 O O . ALA A 1 112 ? -20.35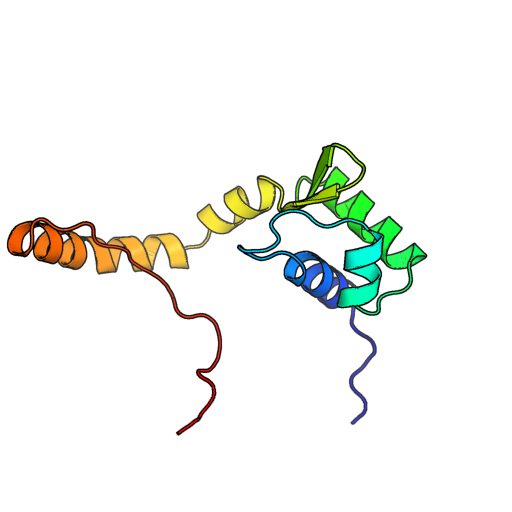3 -6.045 -18.233 1.00 51.81 112 ALA A O 1
ATOM 879 N N . SER A 1 113 ? -18.855 -5.198 -19.660 1.00 48.09 113 SER A N 1
ATOM 880 C CA . SER A 1 113 ? -19.735 -4.293 -20.401 1.00 48.09 113 SER A CA 1
ATOM 881 C C . SER A 1 113 ? -18.918 -3.692 -21.546 1.00 48.09 113 SER A C 1
ATOM 883 O O . SER A 1 113 ? -17.807 -3.233 -21.300 1.00 48.09 113 SER A O 1
ATOM 885 N N . ALA A 1 114 ? -19.382 -3.615 -22.784 1.00 37.75 114 ALA A N 1
ATOM 886 C CA . ALA A 1 114 ? -20.683 -3.895 -23.376 1.00 37.75 114 ALA A CA 1
ATOM 887 C C . ALA A 1 114 ? -20.484 -4.022 -24.896 1.00 37.75 114 ALA A C 1
ATOM 889 O O . ALA A 1 114 ? -19.454 -3.502 -25.388 1.00 37.75 114 ALA A O 1
#

Mean predicted aligned error: 9.97 Å

pLDDT: mean 87.28, std 13.43, range [37.75, 97.44]

Organism: NCBI:txid2488791

Foldseek 3Di:
DPDPDDDPVSLLVLLLVLADPVRQKAALVSSCVSSVDDSVSSVVSVVVCCVVQQWPQDPPRIIGGGPVVVVVVVPDVVVVVVCVVCVVVQVVVCVVPVDDDDDDDDDDDDPPDD